Protein AF-A0A3B8WGL7-F1 (afdb_monomer)

Solvent-accessible surface area (backbone atoms only — not comparable to full-atom values): 8942 Å² total; per-residue (Å²): 129,50,65,69,38,50,51,24,51,49,53,31,47,56,59,38,55,78,70,70,59,88,83,83,91,80,88,78,87,63,62,80,29,62,32,82,58,91,48,74,75,48,43,75,64,31,65,52,70,70,59,44,41,73,77,59,37,78,91,63,62,65,45,71,44,68,43,70,50,42,35,69,61,52,39,66,52,30,34,87,80,51,72,46,68,84,29,30,46,60,32,20,50,71,90,46,80,72,104,56,56,71,50,51,37,30,48,61,25,52,43,22,23,51,36,50,46,42,47,46,19,58,39,66,77,43,69,44,68,81,83,29,54,75,61,42,45,29,22,66,72,72,77,41,61,54,57,75,49,45,60,72,83,131

Secondary structure (DSSP, 8-state):
--HHHHHHHHHHHHHHHTTT--------S-GGGSSPPSSHHHHTTSPPHHHHHHHS-TT---EEEE-SS-HHHHHHHTTTTS--GGGEEEE---S--SS--HHHHHHHTT-SHHHHHHHHHHHHT--GGGTS-HHHHHHHTTSS-GGGGTSPP-

pLDDT: mean 94.09, std 7.49, range [41.12, 98.62]

Sequence (154 aa):
NGAYQLSEAIRACERLRETGTPFRLVYLQEPGRFRQPRDPMEAASCLTEFERERLFPHRMHRRVALTHMRPEVFRGHLHTLFPQPGQSRVLGYINRGGTLNEAGMLFANRCSWGHALAACAEVMDKPPGEWLSSAELAAVEGRGDPGVITRGLP

Structure (mmCIF, N/CA/C/O backbone):
data_AF-A0A3B8WGL7-F1
#
_entry.id   AF-A0A3B8WGL7-F1
#
loop_
_atom_site.group_PDB
_atom_site.id
_atom_site.type_symbol
_atom_site.label_atom_id
_atom_site.label_alt_id
_atom_site.label_comp_id
_atom_site.label_asym_id
_atom_site.label_entity_id
_atom_site.label_seq_id
_atom_site.pdbx_PDB_ins_code
_atom_site.Cartn_x
_atom_site.Cartn_y
_atom_site.Cartn_z
_atom_site.occupancy
_atom_site.B_iso_or_equiv
_atom_site.auth_seq_id
_atom_site.auth_comp_id
_atom_site.auth_asym_id
_atom_site.auth_atom_id
_atom_site.pdbx_PDB_model_num
ATOM 1 N N . ASN A 1 1 ? 8.434 10.907 -6.455 1.00 66.94 1 ASN A N 1
ATOM 2 C CA . ASN A 1 1 ? 7.885 11.356 -5.157 1.00 66.94 1 ASN A CA 1
ATOM 3 C C . ASN A 1 1 ? 6.996 10.241 -4.605 1.00 66.94 1 ASN A C 1
ATOM 5 O O . ASN A 1 1 ? 6.366 9.564 -5.408 1.00 66.94 1 ASN A O 1
ATOM 9 N N . GLY A 1 2 ? 7.008 9.997 -3.294 1.00 85.94 2 GLY A N 1
ATOM 10 C CA . GLY A 1 2 ? 6.291 8.894 -2.628 1.00 85.94 2 GLY A CA 1
ATOM 11 C C . GLY A 1 2 ? 6.335 8.971 -1.096 1.00 85.94 2 GLY A C 1
ATOM 12 O O . GLY A 1 2 ? 6.137 7.964 -0.421 1.00 85.94 2 GLY A O 1
ATOM 13 N N . ALA A 1 3 ? 6.644 10.152 -0.547 1.00 91.44 3 ALA A N 1
ATOM 14 C CA . ALA A 1 3 ? 6.876 10.341 0.885 1.00 91.44 3 ALA A CA 1
ATOM 15 C C . ALA A 1 3 ? 5.614 10.078 1.722 1.00 91.44 3 ALA A C 1
ATOM 17 O O . ALA A 1 3 ? 5.690 9.420 2.754 1.00 91.44 3 ALA A O 1
ATOM 18 N N . TYR A 1 4 ? 4.450 10.511 1.234 1.00 94.50 4 TYR A N 1
ATOM 19 C CA . TYR A 1 4 ? 3.161 10.289 1.893 1.00 94.50 4 TYR A CA 1
ATOM 20 C C . TYR A 1 4 ? 2.813 8.800 1.986 1.00 94.50 4 TYR A C 1
ATOM 22 O O . TYR A 1 4 ? 2.453 8.299 3.045 1.00 94.50 4 TYR A O 1
ATOM 30 N N . GLN A 1 5 ? 3.023 8.055 0.896 1.00 96.69 5 GLN A N 1
ATOM 31 C CA . GLN A 1 5 ? 2.851 6.602 0.882 1.00 96.69 5 GLN A CA 1
ATOM 32 C C . GLN A 1 5 ? 3.825 5.902 1.832 1.00 96.69 5 GLN A C 1
ATOM 34 O O . GLN A 1 5 ? 3.441 4.955 2.511 1.00 96.69 5 GLN A O 1
ATOM 39 N N . LEU A 1 6 ? 5.075 6.367 1.905 1.00 96.62 6 LEU A N 1
ATOM 40 C CA . LEU A 1 6 ? 6.038 5.832 2.861 1.00 96.62 6 LEU A CA 1
ATOM 41 C C . LEU A 1 6 ? 5.601 6.102 4.309 1.00 96.62 6 LEU A C 1
ATOM 43 O O . LEU A 1 6 ? 5.697 5.196 5.130 1.00 96.62 6 LEU A O 1
ATOM 47 N N . SER A 1 7 ? 5.089 7.298 4.613 1.00 96.00 7 SER A N 1
ATOM 48 C CA . SER A 1 7 ? 4.586 7.637 5.951 1.00 96.00 7 SER A CA 1
ATOM 49 C C . SER A 1 7 ? 3.453 6.699 6.382 1.00 96.00 7 SER A C 1
ATOM 51 O O . SER A 1 7 ? 3.528 6.089 7.449 1.00 96.00 7 SER A O 1
ATOM 53 N N . GLU A 1 8 ? 2.463 6.477 5.514 1.00 97.50 8 GLU A N 1
ATOM 54 C CA . GLU A 1 8 ? 1.359 5.554 5.802 1.00 97.50 8 GLU A CA 1
ATOM 55 C C . GLU A 1 8 ? 1.825 4.091 5.904 1.00 97.50 8 GLU A C 1
ATOM 57 O O . GLU A 1 8 ? 1.342 3.345 6.757 1.00 97.50 8 GLU A O 1
ATOM 62 N N . ALA A 1 9 ? 2.807 3.672 5.097 1.00 97.62 9 ALA A N 1
ATOM 63 C CA . ALA A 1 9 ? 3.399 2.339 5.205 1.00 97.62 9 ALA A CA 1
ATOM 64 C C . ALA A 1 9 ? 4.164 2.146 6.525 1.00 97.62 9 ALA A C 1
ATOM 66 O O . ALA A 1 9 ? 4.086 1.071 7.121 1.00 97.62 9 ALA A O 1
ATOM 67 N N . ILE A 1 10 ? 4.885 3.170 6.999 1.00 97.25 10 ILE A N 1
ATOM 68 C CA . ILE A 1 10 ? 5.590 3.142 8.288 1.00 97.25 10 ILE A CA 1
ATOM 69 C C . ILE A 1 10 ? 4.585 2.999 9.434 1.00 97.25 10 ILE A C 1
ATOM 71 O O . ILE A 1 10 ? 4.755 2.102 10.256 1.00 97.25 10 ILE A O 1
ATOM 75 N N . ARG A 1 11 ? 3.501 3.784 9.435 1.00 95.62 11 ARG A N 1
ATOM 76 C CA . ARG A 1 11 ? 2.424 3.681 10.438 1.00 95.62 11 ARG A CA 1
ATOM 77 C C . ARG A 1 11 ? 1.780 2.294 10.451 1.00 95.62 11 ARG A C 1
ATOM 79 O O . ARG A 1 11 ? 1.601 1.698 11.509 1.00 95.62 11 ARG A O 1
ATOM 86 N N . ALA A 1 12 ? 1.494 1.727 9.278 1.00 96.94 12 ALA A N 1
ATOM 87 C CA . ALA A 1 12 ? 0.983 0.359 9.178 1.00 96.94 12 ALA A CA 1
ATOM 88 C C . ALA A 1 12 ? 1.981 -0.663 9.759 1.00 96.94 12 ALA A C 1
ATOM 90 O O . ALA A 1 12 ? 1.596 -1.582 10.480 1.00 96.94 12 ALA A O 1
ATOM 91 N N . CYS A 1 13 ? 3.279 -0.486 9.496 1.00 96.44 13 CYS A N 1
ATOM 92 C CA . CYS A 1 13 ? 4.328 -1.336 10.056 1.00 96.44 13 CYS A CA 1
ATOM 93 C C . CYS A 1 13 ? 4.429 -1.218 11.582 1.00 96.44 13 CYS A C 1
ATOM 95 O O . CYS A 1 13 ? 4.638 -2.229 12.245 1.00 96.44 13 CYS A O 1
ATOM 97 N N . GLU A 1 14 ? 4.283 -0.020 12.149 1.00 94.69 14 GLU A N 1
ATOM 98 C CA . GLU A 1 14 ? 4.262 0.193 13.603 1.00 94.69 14 GLU A CA 1
ATOM 99 C C . GLU A 1 14 ? 3.125 -0.591 14.259 1.00 94.69 14 GLU A C 1
ATOM 101 O O . GLU A 1 14 ? 3.384 -1.371 15.172 1.00 94.69 14 GLU A O 1
ATOM 106 N N . ARG A 1 15 ? 1.910 -0.504 13.707 1.00 93.62 15 ARG A N 1
ATOM 107 C CA . ARG A 1 15 ? 0.758 -1.290 14.174 1.00 93.62 15 ARG A CA 1
ATOM 108 C C . ARG A 1 15 ? 0.984 -2.798 14.027 1.00 93.62 15 ARG A C 1
ATOM 110 O O . ARG A 1 15 ? 0.700 -3.551 14.950 1.00 93.62 15 ARG A O 1
ATOM 117 N N . LEU A 1 16 ? 1.560 -3.263 12.914 1.00 93.62 16 LEU A N 1
ATOM 118 C CA . LEU A 1 16 ? 1.875 -4.690 12.737 1.00 93.62 16 LEU A CA 1
ATOM 119 C C . LEU A 1 16 ? 2.914 -5.205 13.737 1.00 93.62 16 LEU A C 1
ATOM 121 O O . LEU A 1 16 ? 2.809 -6.362 14.149 1.00 93.62 16 LEU A O 1
ATOM 125 N N . ARG A 1 17 ? 3.897 -4.390 14.149 1.00 94.38 17 ARG A N 1
ATOM 126 C CA . ARG A 1 17 ? 4.898 -4.803 15.154 1.00 94.38 17 ARG A CA 1
ATOM 127 C C . ARG A 1 17 ? 4.247 -5.204 16.474 1.00 94.38 17 ARG A C 1
ATOM 129 O O . ARG A 1 17 ? 4.703 -6.167 17.081 1.00 94.38 17 ARG A O 1
ATOM 136 N N . GLU A 1 18 ? 3.171 -4.529 16.874 1.00 90.88 18 GLU A N 1
ATOM 137 C CA . GLU A 1 18 ? 2.420 -4.845 18.098 1.00 90.88 18 GLU A CA 1
ATOM 138 C C . GLU A 1 18 ? 1.777 -6.245 18.057 1.00 90.88 18 GLU A C 1
ATOM 140 O O . GLU A 1 18 ? 1.486 -6.827 19.097 1.00 90.88 18 GLU A O 1
ATOM 145 N N . THR A 1 19 ? 1.599 -6.821 16.863 1.00 89.19 19 THR A N 1
ATOM 146 C CA . THR A 1 19 ? 0.939 -8.124 16.654 1.00 89.19 19 THR A CA 1
ATOM 147 C C . THR A 1 19 ? 1.912 -9.306 16.594 1.00 89.19 19 THR A C 1
ATOM 149 O O . THR A 1 19 ? 1.485 -10.454 16.500 1.00 89.19 19 THR A O 1
ATOM 152 N N . GLY A 1 20 ? 3.226 -9.049 16.560 1.00 88.81 20 GLY A N 1
ATOM 153 C CA . GLY A 1 20 ? 4.244 -10.081 16.320 1.00 88.81 20 GLY A CA 1
ATOM 154 C C . GLY A 1 20 ? 4.270 -10.644 14.889 1.00 88.81 20 GLY A C 1
ATOM 155 O O . GLY A 1 20 ? 5.046 -11.558 14.606 1.00 88.81 20 GLY A O 1
ATOM 156 N N . THR A 1 21 ? 3.461 -10.109 13.966 1.00 90.75 21 THR A N 1
ATOM 157 C CA . THR A 1 21 ? 3.439 -10.544 12.561 1.00 90.75 21 THR A CA 1
ATOM 158 C C . THR A 1 21 ? 4.754 -10.164 11.866 1.00 90.75 21 THR A C 1
ATOM 160 O O . THR A 1 21 ? 5.097 -8.981 11.823 1.00 90.75 21 THR A O 1
ATOM 163 N N . PRO A 1 22 ? 5.503 -11.115 11.275 1.00 93.19 22 PRO A N 1
ATOM 164 C CA . PRO A 1 22 ? 6.731 -10.795 10.559 1.00 93.19 22 PRO A CA 1
ATOM 165 C C . PRO A 1 22 ? 6.420 -10.097 9.230 1.00 93.19 22 PRO A C 1
ATOM 167 O O . PRO A 1 22 ? 5.622 -10.580 8.427 1.00 93.19 22 PRO A O 1
ATOM 170 N N . PHE A 1 23 ? 7.103 -8.987 8.958 1.00 95.50 23 PHE A N 1
ATOM 171 C CA . PHE A 1 23 ? 6.956 -8.236 7.712 1.00 95.50 23 PHE A CA 1
ATOM 172 C C . PHE A 1 23 ? 8.299 -7.691 7.216 1.00 95.50 23 PHE A C 1
ATOM 174 O O . PHE A 1 23 ? 9.311 -7.702 7.918 1.00 95.50 23 PHE A O 1
ATOM 181 N N . ARG A 1 24 ? 8.300 -7.184 5.979 1.00 96.19 24 ARG A N 1
ATOM 182 C CA . ARG A 1 24 ? 9.404 -6.405 5.412 1.00 96.19 24 ARG A CA 1
ATOM 183 C C . ARG A 1 24 ? 8.848 -5.146 4.763 1.00 96.19 24 ARG A C 1
ATOM 185 O O . ARG A 1 24 ? 8.041 -5.240 3.844 1.00 96.19 24 ARG A O 1
ATOM 192 N N . LEU A 1 25 ? 9.331 -3.991 5.208 1.00 96.69 25 LEU A N 1
ATOM 193 C CA . LEU A 1 25 ? 9.094 -2.715 4.542 1.00 96.69 25 LEU A CA 1
ATOM 194 C C . LEU A 1 25 ? 10.200 -2.477 3.509 1.00 96.69 25 LEU A C 1
ATOM 196 O O . LEU A 1 25 ? 11.382 -2.565 3.838 1.00 96.69 25 LEU A O 1
ATOM 200 N N . VAL A 1 26 ? 9.818 -2.177 2.268 1.00 95.75 26 VAL A N 1
ATOM 201 C CA . VAL A 1 26 ? 10.749 -1.812 1.193 1.00 95.75 26 VAL A CA 1
ATOM 202 C C . VAL A 1 26 ? 10.300 -0.488 0.593 1.00 95.75 26 VAL A C 1
ATOM 204 O O . VAL A 1 26 ? 9.172 -0.378 0.117 1.00 95.75 26 VAL A O 1
ATOM 207 N N . TYR A 1 27 ? 11.184 0.509 0.591 1.00 95.69 27 TYR A N 1
ATOM 208 C CA . TYR A 1 27 ? 10.958 1.761 -0.124 1.00 95.69 27 TYR A CA 1
ATOM 209 C C . TYR A 1 27 ? 11.554 1.670 -1.529 1.00 95.69 27 TYR A C 1
ATOM 211 O O . TYR A 1 27 ? 12.756 1.460 -1.693 1.00 95.69 27 TYR A O 1
ATOM 219 N N . LEU A 1 28 ? 10.705 1.815 -2.547 1.00 94.12 28 LEU A N 1
ATOM 220 C CA . LEU A 1 28 ? 11.090 1.689 -3.948 1.00 94.12 28 LEU A CA 1
ATOM 221 C C . LEU A 1 28 ? 11.174 3.067 -4.613 1.00 94.12 28 LEU A C 1
ATOM 223 O O . LEU A 1 28 ? 10.176 3.590 -5.104 1.00 94.12 28 LEU A O 1
ATOM 227 N N . GLN A 1 29 ? 12.374 3.647 -4.639 1.00 92.94 29 GLN A N 1
ATOM 228 C CA . GLN A 1 29 ? 12.598 4.973 -5.224 1.00 92.94 29 GLN A CA 1
ATOM 229 C C . GLN A 1 29 ? 12.673 4.945 -6.758 1.00 92.94 29 GLN A C 1
ATOM 231 O O . GLN A 1 29 ? 12.152 5.845 -7.413 1.00 92.94 29 GLN A O 1
ATOM 236 N N . GLU A 1 30 ? 13.277 3.897 -7.325 1.00 93.44 30 GLU A N 1
ATOM 237 C CA . GLU A 1 30 ? 13.502 3.740 -8.767 1.00 93.44 30 GLU A CA 1
ATOM 238 C C . GLU A 1 30 ? 12.738 2.521 -9.326 1.00 93.44 30 GLU A C 1
ATOM 240 O O . GLU A 1 30 ? 13.350 1.512 -9.692 1.00 93.44 30 GLU A O 1
ATOM 245 N N . PRO A 1 31 ? 11.393 2.562 -9.421 1.00 92.56 31 PRO A N 1
ATOM 246 C CA . PRO A 1 31 ? 10.612 1.425 -9.921 1.00 92.56 31 PRO A CA 1
ATOM 247 C C . PRO A 1 31 ? 11.009 1.010 -11.347 1.00 92.56 31 PRO A C 1
ATOM 249 O O . PRO A 1 31 ? 10.945 -0.167 -11.691 1.00 92.56 31 PRO A O 1
ATOM 252 N N . GLY A 1 32 ? 11.512 1.946 -12.159 1.00 93.12 32 GLY A N 1
ATOM 253 C CA . GLY A 1 32 ? 12.008 1.669 -13.508 1.00 93.12 32 GLY A CA 1
ATOM 254 C C . GLY A 1 32 ? 13.166 0.667 -13.571 1.00 93.12 32 GLY A C 1
ATOM 255 O O . GLY A 1 32 ? 13.360 0.061 -14.619 1.00 93.12 32 GLY A O 1
ATOM 256 N N . ARG A 1 33 ? 13.898 0.427 -12.475 1.00 95.44 33 ARG A N 1
ATOM 257 C CA . ARG A 1 33 ? 14.967 -0.586 -12.440 1.00 95.44 33 ARG A CA 1
ATOM 258 C C . ARG A 1 33 ? 14.445 -2.011 -12.228 1.00 95.44 33 ARG A C 1
ATOM 260 O O . ARG A 1 33 ? 15.177 -2.967 -12.451 1.00 95.44 33 ARG A O 1
ATOM 267 N N . PHE A 1 34 ? 13.184 -2.171 -11.824 1.00 94.56 34 PHE A N 1
ATOM 268 C CA . PHE A 1 34 ? 12.562 -3.473 -11.546 1.00 94.56 34 PHE A CA 1
ATOM 269 C C . PHE A 1 34 ? 11.657 -3.978 -12.670 1.00 94.56 34 PHE A C 1
ATOM 271 O O . PHE A 1 34 ? 11.160 -5.107 -12.599 1.00 94.56 34 PHE A O 1
ATOM 278 N N . ARG A 1 35 ? 11.436 -3.173 -13.707 1.00 93.19 35 ARG A N 1
ATOM 279 C CA . ARG A 1 35 ? 10.644 -3.573 -14.874 1.00 93.19 35 ARG A CA 1
ATOM 280 C C . ARG A 1 35 ? 11.278 -4.749 -15.618 1.00 93.19 35 ARG A C 1
ATOM 282 O O . ARG A 1 35 ? 12.450 -5.069 -15.425 1.00 93.19 35 ARG A O 1
ATOM 289 N N . GLN A 1 36 ? 10.496 -5.368 -16.493 1.00 93.69 36 GLN A N 1
ATOM 290 C CA . GLN A 1 36 ? 11.046 -6.207 -17.552 1.00 93.69 36 GLN A CA 1
ATOM 291 C C . GLN A 1 36 ? 11.623 -5.284 -18.643 1.00 93.69 36 GLN A C 1
ATOM 293 O O . GLN A 1 36 ? 10.889 -4.410 -19.118 1.00 93.69 36 GLN A O 1
ATOM 298 N N . PRO A 1 37 ? 12.911 -5.408 -19.007 1.00 94.81 37 PRO A N 1
ATOM 299 C CA . PRO A 1 37 ? 13.499 -4.587 -20.060 1.00 94.81 37 PRO A CA 1
ATOM 300 C C . PRO A 1 37 ? 12.908 -4.956 -21.424 1.00 94.81 37 PRO A C 1
ATOM 302 O O . PRO A 1 37 ? 12.583 -6.118 -21.670 1.00 94.81 37 PRO A O 1
ATOM 305 N N . ARG A 1 38 ? 12.779 -3.967 -22.312 1.00 94.81 38 ARG A N 1
ATOM 306 C CA . ARG A 1 38 ? 12.271 -4.157 -23.682 1.00 94.81 38 ARG A CA 1
ATOM 307 C C . ARG A 1 38 ? 13.384 -4.410 -24.695 1.00 94.81 38 ARG A C 1
ATOM 309 O O . ARG A 1 38 ? 13.140 -5.024 -25.727 1.00 94.81 38 ARG A O 1
ATOM 316 N N . ASP A 1 39 ? 14.590 -3.942 -24.390 1.00 97.31 39 ASP A N 1
ATOM 317 C CA . ASP A 1 39 ? 15.770 -4.033 -25.242 1.00 97.31 39 ASP A CA 1
ATOM 318 C C . ASP A 1 39 ? 17.064 -4.120 -24.392 1.00 97.31 39 ASP A C 1
ATOM 320 O O . ASP A 1 39 ? 17.015 -3.972 -23.161 1.00 97.31 39 ASP A O 1
ATOM 324 N N . PRO A 1 40 ? 18.235 -4.371 -25.012 1.00 97.50 40 PRO A N 1
ATOM 325 C CA . PRO A 1 40 ? 19.509 -4.459 -24.294 1.00 97.50 40 PRO A CA 1
ATOM 326 C C . PRO A 1 40 ? 19.952 -3.161 -23.602 1.00 97.50 40 PRO A C 1
ATOM 328 O O . PRO A 1 40 ? 20.624 -3.217 -22.572 1.00 97.50 40 PRO A O 1
ATOM 331 N N . MET A 1 41 ? 19.578 -1.995 -24.134 1.00 96.88 41 MET A N 1
ATOM 332 C CA . MET A 1 41 ? 19.922 -0.702 -23.537 1.00 96.88 41 MET A CA 1
ATOM 333 C C . MET A 1 41 ? 19.170 -0.512 -22.213 1.00 96.88 41 MET A C 1
ATOM 335 O O . MET A 1 41 ? 19.747 -0.082 -21.215 1.00 96.88 41 MET A O 1
ATOM 339 N N . GLU A 1 42 ? 17.895 -0.892 -22.165 1.00 95.81 42 GLU A N 1
ATOM 340 C CA . GLU A 1 42 ? 17.113 -0.889 -20.933 1.00 95.81 42 GLU A CA 1
ATOM 341 C C . GLU A 1 42 ? 17.595 -1.926 -19.931 1.00 95.81 42 GLU A C 1
ATOM 343 O O . GLU A 1 42 ? 17.606 -1.645 -18.729 1.00 95.81 42 GLU A O 1
ATOM 348 N N . ALA A 1 43 ? 17.997 -3.105 -20.413 1.00 96.00 43 ALA A N 1
ATOM 349 C CA . ALA A 1 43 ? 18.536 -4.162 -19.568 1.00 96.00 43 ALA A CA 1
ATOM 350 C C . ALA A 1 43 ? 19.762 -3.674 -18.781 1.00 96.00 43 ALA A C 1
ATOM 352 O O . ALA A 1 43 ? 19.852 -3.955 -17.590 1.00 96.00 43 ALA A O 1
ATOM 353 N N . ALA A 1 44 ? 20.625 -2.854 -19.393 1.00 96.88 44 ALA A N 1
ATOM 354 C CA . ALA A 1 44 ? 21.785 -2.253 -18.729 1.00 96.88 44 ALA A CA 1
ATOM 355 C C . ALA A 1 44 ? 21.430 -1.308 -17.560 1.00 96.88 44 ALA A C 1
ATOM 357 O O . ALA A 1 44 ? 22.272 -1.050 -16.705 1.00 96.88 44 ALA A O 1
ATOM 358 N N . SER A 1 45 ? 20.196 -0.793 -17.505 1.00 95.81 45 SER A N 1
ATOM 359 C CA . SER A 1 45 ? 19.704 0.056 -16.405 1.00 95.81 45 SER A CA 1
ATOM 360 C C . SER A 1 45 ? 18.833 -0.698 -15.389 1.00 95.81 45 SER A C 1
ATOM 362 O O . SER A 1 45 ? 18.488 -0.149 -14.339 1.00 95.81 45 SER A O 1
ATOM 364 N N . CYS A 1 46 ? 18.427 -1.933 -15.694 1.00 96.81 46 CYS A N 1
ATOM 365 C CA . CYS A 1 46 ? 17.606 -2.751 -14.804 1.00 96.81 46 CYS A CA 1
ATOM 366 C C . CYS A 1 46 ? 18.469 -3.488 -13.774 1.00 96.81 46 CYS A C 1
ATOM 368 O O . CYS A 1 46 ? 19.658 -3.715 -13.977 1.00 96.81 46 CYS A O 1
ATOM 370 N N . LEU A 1 47 ? 17.859 -3.865 -12.651 1.00 95.88 47 LEU A N 1
ATOM 371 C CA . LEU A 1 47 ? 18.517 -4.706 -11.659 1.00 95.88 47 LEU A CA 1
ATOM 372 C C . LEU A 1 47 ? 18.750 -6.115 -12.192 1.00 95.88 47 LEU A C 1
ATOM 374 O O . LEU A 1 47 ? 17.918 -6.677 -12.912 1.00 95.88 47 LEU A O 1
ATOM 378 N N . THR A 1 48 ? 19.850 -6.702 -11.740 1.00 94.56 48 THR A N 1
ATOM 379 C CA . THR A 1 48 ? 20.123 -8.129 -11.898 1.00 94.56 48 THR A CA 1
ATOM 380 C C . THR A 1 48 ? 19.130 -8.967 -11.089 1.00 94.56 48 THR A C 1
ATOM 382 O O . THR A 1 48 ? 18.524 -8.499 -10.120 1.00 94.56 48 THR A O 1
ATOM 385 N N . GLU A 1 49 ? 18.989 -10.246 -11.445 1.00 92.50 49 GLU A N 1
ATOM 386 C CA . GLU A 1 49 ? 18.139 -11.174 -10.687 1.00 92.50 49 GLU A CA 1
ATOM 387 C C . GLU A 1 49 ? 18.615 -11.339 -9.237 1.00 92.50 49 GLU A C 1
ATOM 389 O O . GLU A 1 49 ? 17.806 -11.393 -8.315 1.00 92.50 49 GLU A O 1
ATOM 394 N N . PHE A 1 50 ? 19.930 -11.322 -9.010 1.00 95.19 50 PHE A N 1
ATOM 395 C CA . PHE A 1 50 ? 20.502 -11.390 -7.667 1.00 95.19 50 PHE A CA 1
ATOM 396 C C . PHE A 1 50 ? 20.098 -10.188 -6.793 1.00 95.19 50 PHE A C 1
ATOM 398 O O . PHE A 1 50 ? 19.692 -10.355 -5.641 1.00 95.19 50 PHE A O 1
ATOM 405 N N . GLU A 1 51 ? 20.167 -8.967 -7.332 1.00 94.88 51 GLU A N 1
ATOM 406 C CA . GLU A 1 51 ? 19.730 -7.760 -6.617 1.00 94.88 51 GLU A CA 1
ATOM 407 C C . GLU A 1 51 ? 18.218 -7.769 -6.364 1.00 94.88 51 GLU A C 1
ATOM 409 O O . GLU A 1 51 ? 17.766 -7.392 -5.276 1.00 94.88 51 GLU A O 1
ATOM 414 N N . ARG A 1 52 ? 17.439 -8.238 -7.347 1.00 94.12 52 ARG A N 1
ATOM 415 C CA . ARG A 1 52 ? 15.989 -8.398 -7.223 1.00 94.12 52 ARG A CA 1
ATOM 416 C C . ARG A 1 52 ? 15.638 -9.368 -6.098 1.00 94.12 52 ARG A C 1
ATOM 418 O O . ARG A 1 52 ? 14.842 -8.993 -5.242 1.00 94.12 52 ARG A O 1
ATOM 425 N N . GLU A 1 53 ? 16.258 -10.545 -6.045 1.00 93.81 53 GLU A N 1
ATOM 426 C CA . GLU A 1 53 ? 16.013 -11.551 -5.002 1.00 93.81 53 GLU A CA 1
ATOM 427 C C . GLU A 1 53 ? 16.420 -11.046 -3.610 1.00 93.81 53 GLU A C 1
ATOM 429 O O . GLU A 1 53 ? 15.713 -11.264 -2.625 1.00 93.81 53 GLU A O 1
ATOM 434 N N . ARG A 1 54 ? 17.519 -10.288 -3.503 1.00 94.19 54 ARG A N 1
ATOM 435 C CA . ARG A 1 54 ? 17.948 -9.692 -2.228 1.00 94.19 54 ARG A CA 1
ATOM 436 C C . ARG A 1 54 ? 16.901 -8.724 -1.659 1.00 94.19 54 ARG A C 1
ATOM 438 O O . ARG A 1 54 ? 16.638 -8.737 -0.451 1.00 94.19 54 ARG A O 1
ATOM 445 N N . LEU A 1 55 ? 16.315 -7.880 -2.511 1.00 93.38 55 LEU A N 1
ATOM 446 C CA . LEU A 1 55 ? 15.352 -6.848 -2.111 1.00 93.38 55 LEU A CA 1
ATOM 447 C C . LEU A 1 55 ? 13.923 -7.401 -1.986 1.00 93.38 55 LEU A C 1
ATOM 449 O O . LEU A 1 55 ? 13.238 -7.141 -0.991 1.00 93.38 55 LEU A O 1
ATOM 453 N N . PHE A 1 56 ? 13.501 -8.225 -2.945 1.00 94.50 56 PHE A N 1
ATOM 454 C CA . PHE A 1 56 ? 12.159 -8.792 -3.072 1.00 94.50 56 PHE A CA 1
ATOM 455 C C . PHE A 1 56 ? 12.202 -10.325 -3.209 1.00 94.50 56 PHE A C 1
ATOM 457 O O . PHE A 1 56 ? 11.799 -10.835 -4.251 1.00 94.50 56 PHE A O 1
ATOM 464 N N . PRO A 1 57 ? 12.577 -11.074 -2.154 1.00 93.44 57 PRO A N 1
ATOM 465 C CA . PRO A 1 57 ? 12.744 -12.522 -2.245 1.00 93.44 57 PRO A CA 1
ATOM 466 C C . PRO A 1 57 ? 11.511 -13.235 -2.800 1.00 93.44 57 PRO A C 1
ATOM 468 O O . PRO A 1 57 ? 10.393 -12.919 -2.372 1.00 93.44 57 PRO A O 1
ATOM 471 N N . HIS A 1 58 ? 11.694 -14.230 -3.668 1.00 90.75 58 HIS A N 1
ATOM 472 C CA . HIS A 1 58 ? 10.605 -15.028 -4.256 1.00 90.75 58 HIS A CA 1
ATOM 473 C C . HIS A 1 58 ? 9.758 -15.737 -3.194 1.00 90.75 58 HIS A C 1
ATOM 475 O O . HIS A 1 58 ? 8.541 -15.865 -3.329 1.00 90.75 58 HIS A O 1
ATOM 481 N N . ARG A 1 59 ? 10.372 -16.110 -2.061 1.00 92.69 59 ARG A N 1
ATOM 482 C CA . ARG A 1 59 ? 9.653 -16.674 -0.903 1.00 92.69 59 ARG A CA 1
ATOM 483 C C . ARG A 1 59 ? 8.629 -15.711 -0.282 1.00 92.69 59 ARG A C 1
ATOM 485 O O . ARG A 1 59 ? 7.726 -16.159 0.416 1.00 92.69 59 ARG A O 1
ATOM 492 N N . MET A 1 60 ? 8.756 -14.400 -0.511 1.00 93.69 60 MET A N 1
ATOM 493 C CA . MET A 1 60 ? 7.846 -13.360 -0.014 1.00 93.69 60 MET A CA 1
ATOM 494 C C . MET A 1 60 ? 6.868 -12.920 -1.115 1.00 93.69 60 MET A C 1
ATOM 496 O O . MET A 1 60 ? 6.924 -11.793 -1.597 1.00 93.69 60 MET A O 1
ATOM 500 N N . HIS A 1 61 ? 5.972 -13.817 -1.523 1.00 92.25 61 HIS A N 1
ATOM 501 C CA . HIS A 1 61 ? 5.036 -13.594 -2.636 1.00 92.25 61 HIS A CA 1
ATOM 502 C C . HIS A 1 61 ? 3.787 -12.776 -2.260 1.00 92.25 61 HIS A C 1
ATOM 504 O O . HIS A 1 61 ? 3.149 -12.195 -3.134 1.00 92.25 61 HIS A O 1
ATOM 510 N N . ARG A 1 62 ? 3.467 -12.675 -0.963 1.00 95.94 62 ARG A N 1
ATOM 511 C CA . ARG A 1 62 ? 2.384 -11.831 -0.442 1.00 95.94 62 ARG A CA 1
ATOM 512 C C . ARG A 1 62 ? 2.846 -10.384 -0.313 1.00 95.94 62 ARG A C 1
ATOM 514 O O . ARG A 1 62 ? 3.723 -10.092 0.500 1.00 95.94 62 ARG A O 1
ATOM 521 N N . ARG A 1 63 ? 2.302 -9.486 -1.139 1.00 96.69 63 ARG A N 1
ATOM 522 C CA . ARG A 1 63 ? 2.793 -8.099 -1.241 1.00 96.69 63 ARG A CA 1
ATOM 523 C C . ARG A 1 63 ? 1.667 -7.072 -1.271 1.00 96.69 63 ARG A C 1
ATOM 525 O O . ARG A 1 63 ? 0.723 -7.197 -2.045 1.00 96.69 63 ARG A O 1
ATOM 532 N N . VAL A 1 64 ? 1.832 -5.997 -0.510 1.00 97.81 64 VAL A N 1
ATOM 533 C CA . VAL A 1 64 ? 1.013 -4.786 -0.621 1.00 97.81 64 VAL A CA 1
ATOM 534 C C . VAL A 1 64 ? 1.925 -3.623 -0.982 1.00 97.81 64 VAL A C 1
ATOM 536 O O . VAL A 1 64 ? 2.970 -3.442 -0.361 1.00 97.81 64 VAL A O 1
ATOM 539 N N . ALA A 1 65 ? 1.554 -2.852 -2.001 1.00 97.56 65 ALA A N 1
ATOM 540 C CA . ALA A 1 65 ? 2.245 -1.623 -2.374 1.00 97.56 65 ALA A CA 1
ATOM 541 C C . ALA A 1 65 ? 1.354 -0.407 -2.136 1.00 97.56 65 ALA A C 1
ATOM 543 O O . ALA A 1 65 ? 0.187 -0.413 -2.519 1.00 97.56 65 ALA A O 1
ATOM 544 N N . LEU A 1 66 ? 1.941 0.653 -1.583 1.00 98.06 66 LEU A N 1
ATOM 545 C CA . LEU A 1 66 ? 1.404 2.007 -1.651 1.00 98.06 66 LEU A CA 1
ATOM 546 C C . LEU A 1 66 ? 2.188 2.767 -2.718 1.00 98.06 66 LEU A C 1
ATOM 548 O O . LEU A 1 66 ? 3.419 2.810 -2.676 1.00 98.06 66 LEU A O 1
ATOM 552 N N . THR A 1 67 ? 1.495 3.363 -3.681 1.00 97.00 67 THR A N 1
ATOM 553 C CA . THR A 1 67 ? 2.130 4.114 -4.763 1.00 97.00 67 THR A CA 1
ATOM 554 C C . THR A 1 67 ? 1.533 5.504 -4.928 1.00 97.00 67 THR A C 1
ATOM 556 O O . THR A 1 67 ? 0.351 5.732 -4.690 1.00 97.00 67 THR A O 1
ATOM 559 N N . HIS A 1 68 ? 2.378 6.453 -5.330 1.00 95.25 68 HIS A N 1
ATOM 560 C CA . HIS A 1 68 ? 1.945 7.803 -5.682 1.00 95.25 68 HIS A CA 1
ATOM 561 C C . HIS A 1 68 ? 1.130 7.827 -6.986 1.00 95.25 68 HIS A C 1
ATOM 563 O O . HIS A 1 68 ? 0.342 8.741 -7.208 1.00 95.25 68 HIS A O 1
ATOM 569 N N . MET A 1 69 ? 1.326 6.835 -7.859 1.00 94.38 69 MET A N 1
ATOM 570 C CA . MET A 1 69 ? 0.638 6.763 -9.145 1.00 94.38 69 MET A CA 1
ATOM 571 C C . MET A 1 69 ? -0.684 5.991 -9.064 1.00 94.38 69 MET A C 1
ATOM 573 O O . MET A 1 69 ? -1.147 5.586 -7.997 1.00 94.38 69 MET A O 1
ATOM 577 N N . ARG A 1 70 ? -1.295 5.775 -10.227 1.00 97.06 70 ARG A N 1
ATOM 578 C CA . ARG A 1 70 ? -2.424 4.864 -10.388 1.00 97.06 70 ARG A CA 1
ATOM 579 C C . ARG A 1 70 ? -1.986 3.406 -10.162 1.00 97.06 70 ARG A C 1
ATOM 581 O O . ARG A 1 70 ? -0.961 3.006 -10.730 1.00 97.06 70 ARG A O 1
ATOM 588 N N . PRO A 1 71 ? -2.733 2.599 -9.387 1.00 96.81 71 PRO A N 1
ATOM 589 C CA . PRO A 1 71 ? -2.389 1.201 -9.122 1.00 96.81 71 PRO A CA 1
ATOM 590 C C . PRO A 1 71 ? -2.167 0.344 -10.372 1.00 96.81 71 PRO A C 1
ATOM 592 O O . PRO A 1 71 ? -1.248 -0.475 -10.407 1.00 96.81 71 PRO A O 1
ATOM 595 N N . GLU A 1 72 ? -2.986 0.538 -11.404 1.00 95.50 72 GLU A N 1
ATOM 596 C CA . GLU A 1 72 ? -2.938 -0.205 -12.662 1.00 95.50 72 GLU A CA 1
ATOM 597 C C . GLU A 1 72 ? -1.642 0.056 -13.439 1.00 95.50 72 GLU A C 1
ATOM 599 O O . GLU A 1 72 ? -1.026 -0.881 -13.951 1.00 95.50 72 GLU A O 1
ATOM 604 N N . VAL A 1 73 ? -1.165 1.304 -13.441 1.00 95.06 73 VAL A N 1
ATOM 605 C CA . VAL A 1 73 ? 0.095 1.695 -14.089 1.00 95.06 73 VAL A CA 1
ATOM 606 C C . VAL A 1 73 ? 1.281 1.104 -13.327 1.00 95.06 73 VAL A C 1
ATOM 608 O O . VAL A 1 73 ? 2.194 0.540 -13.931 1.00 95.06 73 VAL A O 1
ATOM 611 N N . PHE A 1 74 ? 1.239 1.146 -11.990 1.00 95.06 74 PHE A N 1
ATOM 612 C CA . PHE A 1 74 ? 2.276 0.545 -11.151 1.00 95.06 74 PHE A CA 1
ATOM 613 C C . PHE A 1 74 ? 2.375 -0.956 -11.370 1.00 95.06 74 PHE A C 1
ATOM 615 O O . PHE A 1 74 ? 3.471 -1.475 -11.587 1.00 95.06 74 PHE A O 1
ATOM 622 N N . ARG A 1 75 ? 1.234 -1.650 -11.375 1.00 94.31 75 ARG A N 1
ATOM 623 C CA . ARG A 1 75 ? 1.198 -3.090 -11.618 1.00 94.31 75 ARG A CA 1
ATOM 624 C C . ARG A 1 75 ? 1.684 -3.438 -13.024 1.00 94.31 75 ARG A C 1
ATOM 626 O O . ARG A 1 75 ? 2.412 -4.411 -13.153 1.00 94.31 75 ARG A O 1
ATOM 633 N N . GLY A 1 76 ? 1.351 -2.651 -14.048 1.00 93.88 76 GLY A N 1
ATOM 634 C CA . GLY A 1 76 ? 1.847 -2.875 -15.410 1.00 93.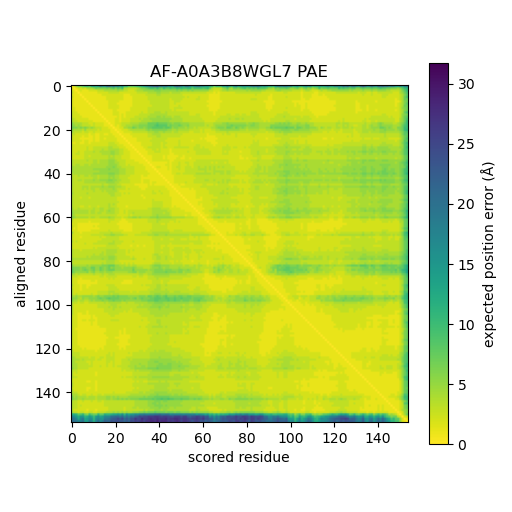88 76 GLY A CA 1
ATOM 635 C C . GLY A 1 76 ? 3.375 -2.805 -15.499 1.00 93.88 76 GLY A C 1
ATOM 636 O O . GLY A 1 76 ? 4.021 -3.726 -16.004 1.00 93.88 76 GLY A O 1
ATOM 637 N N . HIS A 1 77 ? 3.975 -1.753 -14.935 1.00 92.62 77 HIS A N 1
ATOM 638 C CA . HIS A 1 77 ? 5.434 -1.601 -14.926 1.00 92.62 77 HIS A CA 1
ATOM 639 C C . HIS A 1 77 ? 6.151 -2.644 -14.064 1.00 92.62 77 HIS A C 1
ATOM 641 O O . HIS A 1 77 ? 7.274 -3.032 -14.384 1.00 92.62 77 HIS A O 1
ATOM 647 N N . LEU A 1 78 ? 5.511 -3.101 -12.988 1.00 94.19 78 LEU A N 1
ATOM 648 C CA . LEU A 1 78 ? 6.094 -4.005 -11.995 1.00 94.19 78 LEU A CA 1
ATOM 649 C C . LEU A 1 78 ? 5.395 -5.365 -11.953 1.00 94.19 78 LEU A C 1
ATOM 651 O O . LEU A 1 78 ? 5.327 -5.996 -10.897 1.00 94.19 78 LEU A O 1
ATOM 655 N N . HIS A 1 79 ?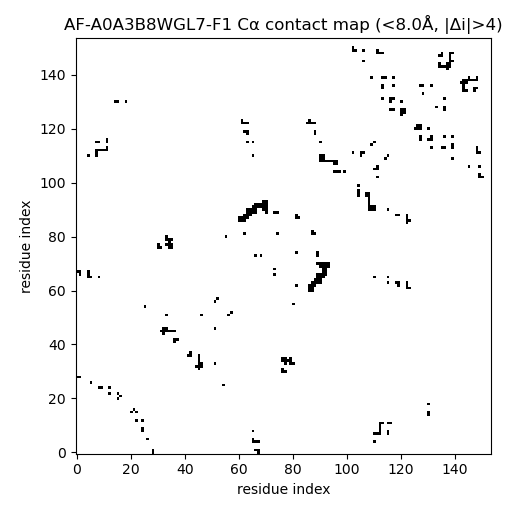 4.893 -5.842 -13.093 1.00 92.50 79 HIS A N 1
ATOM 656 C CA . HIS A 1 79 ? 4.136 -7.094 -13.160 1.00 92.50 79 HIS A CA 1
ATOM 657 C C . HIS A 1 79 ? 4.961 -8.299 -12.679 1.00 92.50 79 HIS A C 1
ATOM 659 O O . HIS A 1 79 ? 4.405 -9.233 -12.117 1.00 92.50 79 HIS A O 1
ATOM 665 N N . THR A 1 80 ? 6.289 -8.252 -12.818 1.00 90.31 80 THR A N 1
ATOM 666 C CA . THR A 1 80 ? 7.206 -9.284 -12.311 1.00 90.31 80 THR A CA 1
ATOM 667 C C . THR A 1 80 ? 7.292 -9.315 -10.783 1.00 90.31 80 THR A C 1
ATOM 669 O O . THR A 1 80 ? 7.554 -10.367 -10.210 1.00 90.31 80 THR A O 1
ATOM 672 N N . LEU A 1 81 ? 7.044 -8.191 -10.101 1.00 92.56 81 LEU A N 1
ATOM 673 C CA . LEU A 1 81 ? 6.980 -8.128 -8.635 1.00 92.56 81 LEU A CA 1
ATOM 674 C C . LEU A 1 81 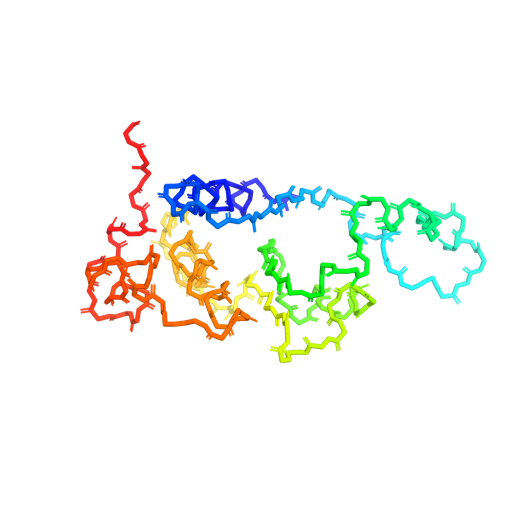? 5.566 -8.377 -8.095 1.00 92.56 81 LEU A C 1
ATOM 676 O O . LEU A 1 81 ? 5.421 -8.864 -6.975 1.00 92.56 81 LEU A O 1
ATOM 680 N N . PHE A 1 82 ? 4.533 -8.062 -8.885 1.00 93.69 82 PHE A N 1
ATOM 681 C CA . PHE A 1 82 ? 3.116 -8.196 -8.525 1.00 93.69 82 PHE A CA 1
ATOM 682 C C . PHE A 1 82 ? 2.343 -9.116 -9.495 1.00 93.69 82 PHE A C 1
ATOM 684 O O . PHE A 1 82 ? 1.284 -8.709 -9.996 1.00 93.69 82 PHE A O 1
ATOM 691 N N . PRO A 1 83 ? 2.828 -10.348 -9.767 1.00 88.12 83 PRO A N 1
ATOM 692 C CA . PRO A 1 83 ? 2.295 -11.186 -10.845 1.00 88.12 83 PRO A CA 1
ATOM 693 C C . PRO A 1 83 ? 0.916 -11.769 -10.532 1.00 88.12 83 PRO A C 1
ATOM 695 O O . PRO A 1 83 ? 0.148 -12.065 -11.441 1.00 88.12 83 PRO A O 1
ATOM 698 N N . GLN A 1 84 ? 0.589 -11.938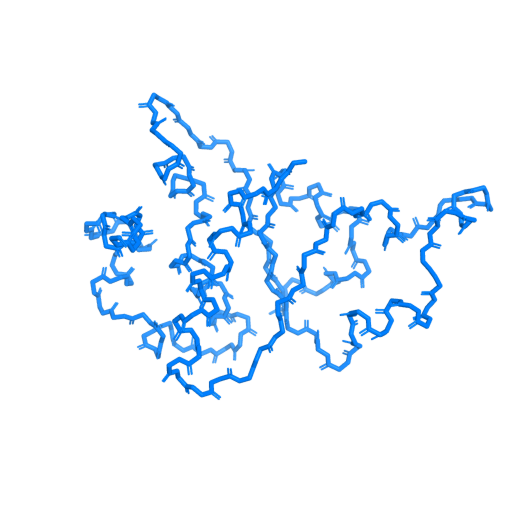 -9.249 1.00 90.62 84 GLN A N 1
ATOM 699 C CA . GLN A 1 84 ? -0.618 -12.633 -8.813 1.00 90.62 84 GLN A CA 1
ATOM 700 C C . GLN A 1 84 ? -1.556 -11.669 -8.085 1.00 90.62 84 GLN A C 1
ATOM 702 O O . GLN A 1 84 ? -1.273 -11.290 -6.943 1.00 90.62 84 GLN A O 1
ATOM 707 N N . PRO A 1 85 ? -2.691 -11.278 -8.692 1.00 87.00 85 PRO A N 1
ATOM 708 C CA . PRO A 1 85 ? -3.698 -10.476 -8.012 1.00 87.00 85 PRO A CA 1
ATOM 709 C C . PRO A 1 85 ? -4.202 -11.151 -6.736 1.00 87.00 85 PRO A C 1
ATOM 711 O O . PRO A 1 85 ? -4.350 -10.472 -5.739 1.00 87.00 85 PRO A O 1
ATOM 714 N N . GLY A 1 86 ? -4.366 -12.476 -6.689 1.00 90.56 86 GLY A N 1
ATOM 715 C CA . GLY A 1 86 ? -4.808 -13.172 -5.467 1.00 90.56 86 GLY A CA 1
ATOM 716 C C . GLY A 1 86 ? -3.865 -13.024 -4.263 1.00 90.56 86 GLY A C 1
ATOM 717 O O . GLY A 1 86 ? -4.314 -13.092 -3.129 1.00 90.56 86 GLY A O 1
ATOM 718 N N . GLN A 1 87 ? -2.576 -12.762 -4.495 1.00 93.75 87 GLN A N 1
ATOM 719 C CA . GLN A 1 87 ? -1.547 -12.666 -3.450 1.00 93.75 87 GLN A CA 1
ATOM 720 C C . GLN A 1 87 ? -0.947 -11.259 -3.347 1.00 93.75 87 GLN A C 1
ATOM 722 O O . GLN A 1 87 ? 0.079 -11.056 -2.699 1.00 93.75 87 GLN A O 1
ATOM 727 N N . SER A 1 88 ? -1.538 -10.265 -4.017 1.00 96.44 88 SER A N 1
ATOM 728 C CA . SER A 1 88 ? -0.989 -8.916 -3.972 1.00 96.44 88 SER A CA 1
ATOM 729 C C . SER A 1 88 ? -2.002 -7.800 -4.173 1.00 96.44 88 SER A C 1
ATOM 731 O O . SER A 1 88 ? -2.919 -7.881 -4.996 1.00 96.44 88 SER A O 1
ATOM 733 N N . ARG A 1 89 ? -1.791 -6.685 -3.477 1.00 97.44 89 ARG A N 1
ATOM 734 C CA . ARG A 1 89 ? -2.581 -5.456 -3.624 1.00 97.44 89 ARG A CA 1
ATOM 735 C C . ARG A 1 89 ? -1.667 -4.279 -3.938 1.00 97.44 89 ARG A C 1
ATOM 737 O O . ARG A 1 89 ? -0.523 -4.221 -3.499 1.00 97.44 89 ARG A O 1
ATOM 744 N N . VAL A 1 90 ? -2.182 -3.344 -4.725 1.00 97.81 90 VAL A N 1
ATOM 745 C CA . VAL A 1 90 ? 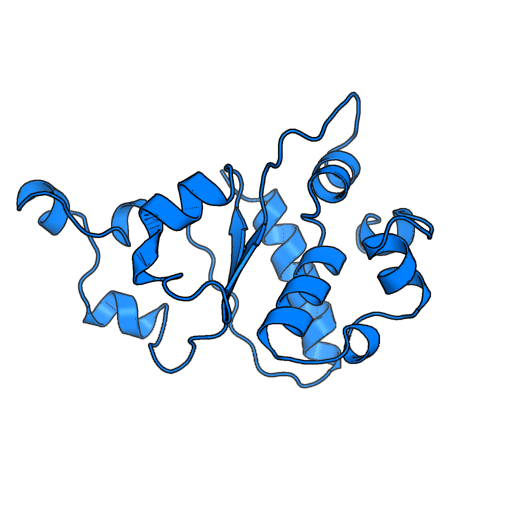-1.530 -2.064 -5.003 1.00 97.81 90 VAL A CA 1
ATOM 746 C C . VAL A 1 90 ? -2.575 -0.998 -4.725 1.00 97.81 90 VAL A C 1
ATOM 748 O O . VAL A 1 90 ? -3.649 -1.033 -5.321 1.00 97.81 90 VAL A O 1
ATOM 751 N N . LEU A 1 91 ? -2.277 -0.096 -3.801 1.00 98.44 91 LEU A N 1
ATOM 752 C CA . LEU A 1 91 ? -3.108 1.047 -3.452 1.00 98.44 91 LEU A CA 1
ATOM 753 C C . LEU A 1 91 ? -2.411 2.309 -3.957 1.00 98.44 91 LEU A C 1
ATOM 755 O O . LEU A 1 91 ? -1.184 2.416 -3.923 1.00 98.44 91 LEU A O 1
ATOM 759 N N . GLY A 1 92 ? -3.192 3.251 -4.457 1.00 97.75 92 GLY A N 1
ATOM 760 C CA . GLY A 1 92 ? -2.689 4.466 -5.077 1.00 97.75 92 GLY A CA 1
ATOM 761 C C . GLY A 1 92 ? -3.836 5.367 -5.495 1.00 97.75 92 GLY A C 1
ATOM 762 O O . GLY A 1 92 ? -4.961 5.229 -5.019 1.00 97.75 92 GLY A O 1
ATOM 763 N N . TYR A 1 93 ? -3.566 6.286 -6.411 1.00 97.81 93 TYR A N 1
ATOM 764 C CA . TYR A 1 93 ? -4.571 7.240 -6.856 1.00 97.81 93 TYR A CA 1
ATOM 765 C C . TYR A 1 93 ? -5.676 6.567 -7.688 1.00 97.81 93 TYR A C 1
ATOM 767 O O . TYR A 1 93 ? -5.408 6.024 -8.758 1.00 97.81 93 TYR A O 1
ATOM 775 N N . ILE A 1 94 ? -6.924 6.655 -7.221 1.00 98.06 94 ILE A N 1
ATOM 776 C CA . ILE A 1 94 ? -8.115 6.052 -7.849 1.00 98.06 94 ILE A CA 1
ATOM 777 C C . ILE A 1 94 ? -9.117 7.114 -8.328 1.00 98.06 94 ILE A C 1
ATOM 779 O O . ILE A 1 94 ? -10.326 6.886 -8.320 1.00 98.06 94 ILE A O 1
ATOM 783 N N . ASN A 1 95 ? -8.629 8.293 -8.733 1.00 97.56 95 ASN A N 1
ATOM 784 C CA . ASN A 1 95 ? -9.466 9.430 -9.146 1.00 97.56 95 ASN A CA 1
ATOM 785 C C . ASN A 1 95 ? -10.430 9.932 -8.058 1.00 97.56 95 ASN A C 1
ATOM 787 O O . ASN A 1 95 ? -11.523 10.409 -8.362 1.00 97.56 95 ASN A O 1
ATOM 791 N N . ARG A 1 96 ? -10.045 9.843 -6.782 1.00 97.69 96 ARG A N 1
ATOM 792 C CA . ARG A 1 96 ? -10.804 10.452 -5.683 1.00 97.69 96 ARG A CA 1
ATOM 793 C C . ARG A 1 96 ? -10.068 11.682 -5.169 1.00 97.69 96 ARG A C 1
ATOM 795 O O . ARG A 1 96 ? -8.848 11.670 -5.027 1.00 97.69 96 ARG A O 1
ATOM 802 N N . GLY A 1 97 ? -10.802 12.760 -4.926 1.00 94.38 97 GLY A N 1
ATOM 803 C CA . GLY A 1 97 ? -10.221 14.017 -4.475 1.00 94.38 97 GLY A CA 1
ATOM 804 C C . GLY A 1 97 ? -11.260 15.108 -4.256 1.00 94.38 97 GLY A C 1
ATOM 805 O O . GLY A 1 97 ? -12.462 14.859 -4.329 1.00 94.38 97 GLY A O 1
ATOM 806 N N . GLY A 1 98 ? -10.766 16.308 -3.970 1.00 94.94 98 GLY A N 1
ATOM 807 C CA . GLY A 1 98 ? -11.536 17.505 -3.648 1.00 94.94 98 GLY A CA 1
ATOM 808 C C . GLY A 1 98 ? -10.644 18.496 -2.900 1.00 94.94 98 GLY A C 1
ATOM 809 O O . GLY A 1 98 ? -9.424 18.329 -2.874 1.00 94.94 98 GLY A O 1
ATOM 810 N N . THR A 1 99 ? -11.237 19.493 -2.249 1.00 96.00 99 THR A N 1
ATOM 811 C CA . THR A 1 99 ? -10.506 20.427 -1.375 1.00 96.00 99 THR A CA 1
ATOM 812 C C . THR A 1 99 ? -10.238 19.775 -0.015 1.00 96.00 99 THR A C 1
ATOM 814 O O . THR A 1 99 ? -10.849 20.118 0.993 1.00 96.00 99 THR A O 1
ATOM 817 N N . LEU A 1 100 ? -9.369 18.765 -0.010 1.00 94.44 100 LEU A N 1
ATOM 818 C CA . LEU A 1 100 ? -8.980 17.990 1.168 1.00 94.44 100 LEU A CA 1
ATOM 819 C C . LEU A 1 100 ? -7.519 18.278 1.526 1.00 94.44 100 LEU A C 1
ATOM 821 O O . LEU A 1 100 ? -6.709 18.610 0.662 1.00 94.44 100 LEU A O 1
ATOM 825 N N . ASN A 1 101 ? -7.168 18.104 2.800 1.00 93.50 101 ASN A N 1
ATOM 826 C CA . ASN A 1 101 ? -5.766 18.038 3.207 1.00 93.50 101 ASN A CA 1
ATOM 827 C C . ASN A 1 101 ? -5.128 16.705 2.760 1.00 93.50 101 ASN A C 1
ATOM 829 O O . ASN A 1 101 ? -5.800 15.822 2.223 1.00 93.50 101 ASN A O 1
ATOM 833 N N . GLU A 1 102 ? -3.826 16.543 2.999 1.00 93.75 102 GLU A N 1
ATOM 834 C CA . GLU A 1 102 ? -3.074 15.336 2.628 1.00 93.75 102 GLU A CA 1
ATOM 835 C C . GLU A 1 102 ? -3.718 14.044 3.161 1.00 93.75 102 GLU A C 1
ATOM 837 O O . GLU A 1 102 ? -3.978 13.117 2.392 1.00 93.75 102 GLU A O 1
ATOM 842 N N . ALA A 1 103 ? -4.037 14.002 4.458 1.00 94.69 103 ALA A N 1
ATOM 843 C CA . ALA A 1 103 ? -4.635 12.830 5.093 1.00 94.69 103 ALA A CA 1
ATOM 844 C C . ALA A 1 103 ? -6.016 12.496 4.500 1.00 94.69 103 ALA A C 1
ATOM 846 O O . ALA A 1 103 ? -6.320 11.333 4.233 1.00 94.69 103 ALA A O 1
ATOM 847 N N . GLY A 1 104 ? -6.829 13.518 4.219 1.00 95.88 104 GLY A N 1
ATOM 848 C CA . GLY A 1 104 ? -8.111 13.372 3.539 1.00 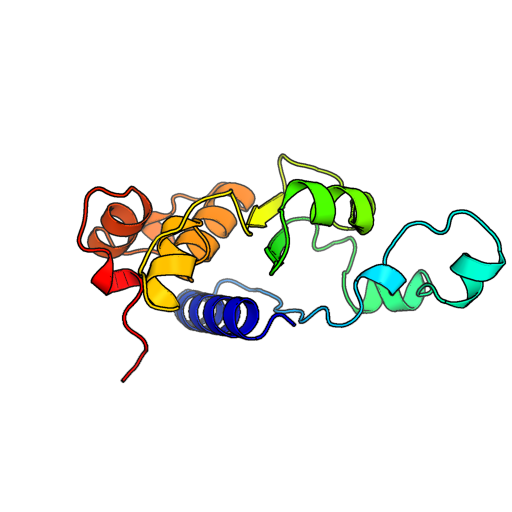95.88 104 GLY A CA 1
ATOM 849 C C . GLY A 1 104 ? -7.958 12.855 2.108 1.00 95.88 104 GLY A C 1
ATOM 850 O O . GLY A 1 104 ? -8.713 11.976 1.696 1.00 95.88 104 GLY A O 1
ATOM 851 N N . MET A 1 105 ? -6.953 13.326 1.361 1.00 96.62 105 MET A N 1
ATOM 852 C CA . MET A 1 105 ? -6.650 12.824 0.016 1.00 96.62 105 MET A CA 1
ATOM 853 C C . MET A 1 105 ? -6.215 11.353 0.033 1.00 96.62 105 MET A C 1
ATOM 855 O O . MET A 1 105 ? -6.673 10.572 -0.806 1.00 96.62 105 MET A O 1
ATOM 859 N N . LEU A 1 106 ? -5.371 10.950 0.987 1.00 97.06 106 LEU A N 1
ATOM 860 C CA . LEU A 1 106 ? -4.962 9.553 1.162 1.00 97.06 106 LEU A CA 1
ATOM 861 C C . LEU A 1 106 ? -6.155 8.671 1.538 1.00 97.06 106 LEU A C 1
ATOM 863 O O . LEU A 1 106 ? -6.352 7.626 0.922 1.00 97.06 106 LEU A O 1
ATOM 867 N N . PHE A 1 107 ? -6.992 9.108 2.479 1.00 97.62 107 PHE A N 1
ATOM 868 C CA . PHE A 1 107 ? -8.211 8.395 2.862 1.00 97.62 107 PHE A CA 1
ATOM 869 C C . PHE A 1 107 ? -9.178 8.235 1.686 1.00 97.62 107 PHE A C 1
ATOM 871 O O . PHE A 1 107 ? -9.620 7.124 1.399 1.00 97.62 107 PHE A O 1
ATOM 878 N N . ALA A 1 108 ? -9.454 9.314 0.948 1.00 97.56 108 ALA A N 1
ATOM 879 C CA . ALA A 1 108 ? -10.352 9.291 -0.205 1.00 97.56 108 ALA A CA 1
ATOM 880 C C . ALA A 1 108 ? -9.879 8.312 -1.293 1.00 97.56 108 ALA A C 1
ATOM 882 O O . ALA A 1 108 ? -10.699 7.701 -1.978 1.00 97.56 108 ALA A O 1
ATOM 883 N N . ASN A 1 109 ? -8.561 8.131 -1.429 1.00 98.00 109 ASN A N 1
ATOM 884 C CA . ASN A 1 109 ? -7.955 7.166 -2.345 1.00 98.00 109 ASN A CA 1
ATOM 885 C C . ASN A 1 109 ? -7.681 5.791 -1.710 1.00 98.00 109 ASN A C 1
ATOM 887 O O . ASN A 1 109 ? -6.993 4.974 -2.317 1.00 98.00 109 ASN A O 1
ATOM 891 N N . ARG A 1 110 ? -8.212 5.510 -0.510 1.00 98.19 110 ARG A N 1
ATOM 892 C CA . ARG A 1 110 ? -8.011 4.247 0.224 1.00 98.19 110 ARG A CA 1
ATOM 893 C C . ARG A 1 110 ? -6.533 3.902 0.436 1.00 98.19 110 ARG A C 1
ATOM 895 O O . ARG A 1 110 ? -6.119 2.758 0.290 1.00 98.19 110 ARG A O 1
ATOM 902 N N . CYS A 1 111 ? -5.729 4.915 0.739 1.00 97.88 111 CYS A N 1
ATOM 903 C CA . CYS A 1 111 ? -4.273 4.838 0.870 1.00 97.88 111 CYS A CA 1
ATOM 904 C C . CYS A 1 111 ? -3.766 5.187 2.275 1.00 97.88 111 CY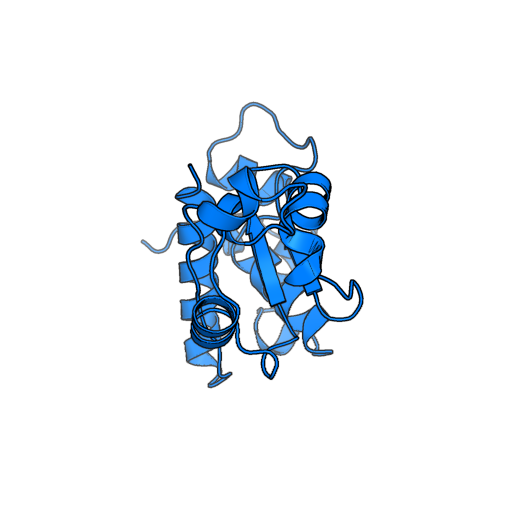S A C 1
ATOM 906 O O . CYS A 1 111 ? -2.568 5.409 2.430 1.00 97.88 111 CYS A O 1
ATOM 908 N N . SER A 1 112 ? -4.643 5.263 3.282 1.00 97.81 112 SER A N 1
ATOM 909 C CA . SER A 1 112 ? -4.179 5.416 4.665 1.00 97.81 112 SER A CA 1
ATOM 910 C C . SER A 1 112 ? -3.596 4.111 5.216 1.00 97.81 112 SER A C 1
ATOM 912 O O . SER A 1 112 ? -3.823 3.030 4.665 1.00 97.81 112 SER A O 1
ATOM 914 N N . TRP A 1 113 ? -2.888 4.192 6.338 1.00 97.81 113 TRP A N 1
ATOM 915 C CA . TRP A 1 113 ? -2.288 3.051 7.022 1.00 97.81 113 TRP A CA 1
ATOM 916 C C . TRP A 1 113 ? -3.326 1.968 7.357 1.00 97.81 113 TRP A C 1
ATOM 918 O O . TRP A 1 113 ? -3.047 0.783 7.190 1.00 97.81 113 TRP A O 1
ATOM 928 N N . GLY A 1 114 ? -4.551 2.357 7.732 1.00 97.94 114 GLY A N 1
ATOM 929 C CA . GLY A 1 114 ? -5.646 1.419 8.002 1.00 97.94 114 GLY A CA 1
ATOM 930 C C . GLY A 1 114 ? -6.075 0.650 6.750 1.00 97.94 114 GLY A C 1
ATOM 931 O O . GLY A 1 114 ? -6.245 -0.567 6.790 1.00 97.94 114 GLY A O 1
ATOM 932 N N . HIS A 1 115 ? -6.157 1.333 5.603 1.00 98.62 115 HIS A N 1
ATOM 933 C CA . HIS A 1 115 ? -6.432 0.679 4.320 1.00 98.62 115 HIS A CA 1
ATOM 934 C C . HIS A 1 115 ? -5.288 -0.252 3.896 1.00 98.62 115 HIS A C 1
ATOM 936 O O . HIS A 1 115 ? -5.539 -1.324 3.346 1.00 98.62 115 HIS A O 1
ATOM 942 N N . ALA A 1 116 ? -4.036 0.124 4.179 1.00 98.31 116 ALA A N 1
ATOM 943 C CA . ALA A 1 116 ? -2.882 -0.732 3.931 1.00 98.31 116 ALA A CA 1
ATOM 944 C C . ALA A 1 116 ? -2.937 -2.017 4.775 1.00 98.31 116 ALA A C 1
ATOM 946 O O . ALA A 1 116 ? -2.708 -3.098 4.237 1.00 98.31 116 ALA A O 1
ATOM 947 N N . LEU A 1 117 ? -3.305 -1.931 6.060 1.00 97.81 117 LEU A N 1
ATOM 948 C CA . LEU A 1 117 ? -3.486 -3.110 6.917 1.00 97.81 117 LEU A CA 1
ATOM 949 C C . LEU A 1 117 ? -4.641 -3.997 6.466 1.00 97.81 117 LEU A C 1
ATOM 951 O O . LEU A 1 117 ? -4.476 -5.214 6.423 1.00 97.81 117 LEU A O 1
ATOM 955 N N . ALA A 1 118 ? -5.772 -3.410 6.073 1.00 98.31 118 ALA A N 1
ATOM 956 C CA . ALA A 1 118 ? -6.883 -4.170 5.512 1.00 98.31 118 ALA A CA 1
ATOM 957 C C . ALA A 1 118 ? -6.462 -4.926 4.238 1.00 98.31 118 ALA A C 1
ATOM 959 O O . ALA A 1 118 ? -6.756 -6.111 4.099 1.00 98.31 118 ALA A O 1
ATOM 960 N N . ALA A 1 119 ? -5.695 -4.283 3.349 1.00 98.19 119 ALA A N 1
ATOM 961 C CA . ALA A 1 119 ? -5.139 -4.932 2.162 1.00 98.19 119 ALA A CA 1
ATOM 962 C C . ALA A 1 119 ? -4.117 -6.029 2.509 1.00 98.19 119 ALA A C 1
ATOM 964 O O . ALA A 1 119 ? -4.064 -7.060 1.837 1.00 98.19 119 ALA A O 1
ATOM 965 N N . CYS A 1 120 ? -3.307 -5.838 3.555 1.00 97.25 120 CYS A N 1
ATOM 966 C CA . CYS A 1 120 ? -2.412 -6.881 4.051 1.00 97.25 120 CYS A CA 1
ATOM 967 C C . CYS A 1 120 ? -3.215 -8.080 4.581 1.00 97.25 120 CYS A C 1
ATOM 969 O O . CYS A 1 120 ? -2.826 -9.214 4.317 1.00 97.25 120 CYS A O 1
ATOM 971 N N . ALA A 1 121 ? -4.317 -7.843 5.302 1.00 96.69 121 ALA A N 1
ATOM 972 C CA . ALA A 1 121 ? -5.132 -8.900 5.897 1.00 96.69 121 ALA A CA 1
ATOM 973 C C . ALA A 1 121 ? -5.797 -9.727 4.793 1.00 96.69 121 ALA A C 1
ATOM 975 O O . ALA A 1 121 ? -5.702 -10.950 4.798 1.00 96.69 121 ALA A O 1
ATOM 976 N N . GLU A 1 122 ? -6.330 -9.047 3.775 1.00 96.50 122 GLU A N 1
ATOM 977 C CA . GLU A 1 122 ? -6.881 -9.667 2.570 1.00 96.50 122 GLU A CA 1
ATOM 978 C C . GLU A 1 122 ? -5.851 -10.555 1.850 1.00 96.50 122 GLU A C 1
ATOM 980 O O . GLU A 1 122 ? -6.128 -11.710 1.542 1.00 96.50 122 GLU A O 1
ATOM 985 N N . VAL A 1 123 ? -4.630 -10.058 1.617 1.00 96.12 123 VAL A N 1
ATOM 986 C CA . VAL A 1 123 ? -3.561 -10.830 0.950 1.00 96.12 123 VAL A CA 1
ATOM 987 C C . VAL A 1 123 ? -3.066 -12.011 1.801 1.00 96.12 123 VAL A C 1
ATOM 989 O O . VAL A 1 123 ? -2.572 -13.011 1.267 1.00 96.12 123 VAL A O 1
ATOM 992 N N . MET A 1 124 ? -3.168 -11.901 3.123 1.00 94.25 124 MET A N 1
ATOM 993 C CA . MET A 1 124 ? -2.790 -12.946 4.073 1.00 94.25 124 MET A CA 1
ATOM 994 C C . MET A 1 124 ? -3.919 -13.941 4.365 1.00 94.25 124 MET A C 1
ATOM 996 O O . MET A 1 124 ? -3.656 -14.897 5.090 1.00 94.25 124 MET A O 1
ATOM 1000 N N . ASP A 1 125 ? -5.112 -13.745 3.793 1.00 94.62 125 ASP A N 1
ATOM 1001 C CA . ASP A 1 125 ? -6.322 -14.522 4.091 1.00 94.62 125 ASP A CA 1
ATOM 1002 C C . ASP A 1 125 ? -6.651 -14.530 5.596 1.00 94.62 125 ASP A C 1
ATOM 1004 O O . ASP A 1 125 ? -6.896 -15.563 6.219 1.00 94.62 125 ASP A O 1
ATOM 1008 N N . LYS A 1 126 ? -6.570 -13.343 6.209 1.00 95.06 126 LYS A N 1
ATOM 1009 C CA . LYS A 1 126 ? -6.838 -13.105 7.630 1.00 95.06 126 LYS A CA 1
ATOM 1010 C C . LYS A 1 126 ? -8.008 -12.141 7.811 1.00 95.06 126 LYS A C 1
ATOM 1012 O O . LYS A 1 126 ? -8.158 -11.207 7.018 1.00 95.06 126 LYS A O 1
ATOM 1017 N N . PRO A 1 127 ? -8.810 -12.292 8.877 1.00 96.00 127 PRO A N 1
ATOM 1018 C CA . PRO A 1 127 ? -9.792 -11.282 9.236 1.00 96.00 127 PRO A CA 1
ATOM 1019 C C . PRO A 1 127 ? -9.082 -9.959 9.585 1.00 96.00 127 PRO A C 1
ATOM 1021 O O . PRO A 1 127 ? -8.169 -9.952 10.413 1.00 96.00 127 PRO A O 1
ATOM 1024 N N . PRO A 1 128 ? -9.505 -8.811 9.020 1.00 95.69 128 PRO A N 1
ATOM 1025 C CA . PRO A 1 128 ? -8.858 -7.521 9.281 1.00 95.69 128 PRO A CA 1
ATOM 1026 C C . PRO A 1 128 ? -8.944 -7.099 10.755 1.00 95.69 128 PRO A C 1
ATOM 1028 O O . PRO A 1 128 ? -8.095 -6.345 11.223 1.00 95.69 128 PRO A O 1
ATOM 1031 N N . GLY A 1 129 ? -9.920 -7.638 11.496 1.00 95.31 129 GLY A N 1
ATOM 1032 C CA . GLY A 1 129 ? -10.069 -7.454 12.940 1.00 95.31 129 GLY A CA 1
ATOM 1033 C C . GLY A 1 129 ? -8.905 -7.988 13.787 1.00 95.31 129 GLY A C 1
ATOM 1034 O O . GLY A 1 129 ? -8.814 -7.642 14.959 1.00 95.31 129 GLY A O 1
ATOM 1035 N N . GLU A 1 130 ? -7.998 -8.798 13.224 1.00 94.44 130 GLU A N 1
ATOM 1036 C CA . GLU A 1 130 ? -6.749 -9.171 13.910 1.00 94.44 130 GLU A CA 1
ATOM 1037 C C . GLU A 1 130 ? -5.802 -7.978 14.090 1.00 94.44 130 GLU A C 1
ATOM 1039 O O . GLU A 1 130 ? -4.999 -7.973 15.022 1.00 94.44 130 GLU A O 1
ATOM 1044 N N . TRP A 1 131 ? -5.866 -6.982 13.199 1.00 95.50 131 TRP A N 1
ATOM 1045 C CA . TRP A 1 131 ? -4.924 -5.854 13.167 1.00 95.50 131 TRP A CA 1
ATOM 1046 C C . TRP A 1 131 ? -5.594 -4.485 13.257 1.00 95.50 131 TRP A C 1
ATOM 1048 O O . TRP A 1 131 ? -4.915 -3.484 13.477 1.00 95.50 131 TRP A O 1
ATOM 1058 N N . LEU A 1 132 ? -6.910 -4.433 13.068 1.00 96.62 132 LEU A N 1
ATOM 1059 C CA . LEU A 1 132 ? -7.724 -3.231 13.170 1.00 96.62 132 LEU A CA 1
ATOM 1060 C C . LEU A 1 132 ? -8.765 -3.434 14.268 1.00 96.62 132 LEU A C 1
ATOM 1062 O O . LEU A 1 132 ? -9.502 -4.417 14.273 1.00 96.62 132 LEU A O 1
ATOM 1066 N N . SER A 1 133 ? -8.873 -2.470 15.172 1.00 96.81 133 SER A N 1
ATOM 1067 C CA . SER A 1 133 ? -10.007 -2.364 16.085 1.00 96.81 133 SER A CA 1
ATOM 1068 C C . SER A 1 133 ? -11.315 -2.177 15.311 1.00 96.81 133 SER A C 1
ATOM 1070 O O . SER A 1 133 ? -11.327 -1.737 14.159 1.00 96.81 133 SER A O 1
ATOM 1072 N N . SER A 1 134 ? -12.449 -2.428 15.967 1.00 97.75 134 SER A N 1
ATOM 1073 C CA . SER A 1 134 ? -13.770 -2.235 15.358 1.00 97.75 134 SER A CA 1
ATOM 1074 C C . SER A 1 134 ? -13.987 -0.811 14.830 1.00 97.75 134 SER A C 1
ATOM 1076 O O . SER A 1 134 ? -14.631 -0.634 13.798 1.00 97.75 134 SER A O 1
ATOM 1078 N N . ALA A 1 135 ? -13.435 0.206 15.505 1.00 97.75 135 ALA A N 1
ATOM 1079 C CA . ALA A 1 135 ? -13.536 1.600 15.074 1.00 97.75 135 ALA A CA 1
ATOM 1080 C C . ALA A 1 135 ? -12.673 1.883 13.833 1.00 97.75 135 ALA A C 1
ATOM 1082 O O . ALA A 1 135 ? -13.145 2.513 12.887 1.00 97.75 135 ALA A O 1
ATOM 1083 N N . GLU A 1 136 ? -11.434 1.382 13.809 1.00 97.69 136 GLU A N 1
ATOM 1084 C CA . GLU A 1 136 ? -10.530 1.519 12.660 1.00 97.69 136 GLU A CA 1
ATOM 1085 C C . GLU A 1 136 ? -11.073 0.774 11.435 1.00 97.69 136 GLU A C 1
ATOM 1087 O O . GLU A 1 136 ? -11.075 1.323 10.333 1.00 97.69 136 GLU A O 1
ATOM 1092 N N . LEU A 1 137 ? -11.610 -0.435 11.625 1.00 98.06 137 LEU A N 1
ATOM 1093 C CA . LEU A 1 137 ? -12.247 -1.200 10.557 1.00 98.06 137 LEU A CA 1
ATOM 1094 C C . LEU A 1 137 ? -13.489 -0.480 10.015 1.00 98.06 137 LEU A C 1
ATOM 1096 O O . LEU A 1 137 ? -13.610 -0.307 8.804 1.00 98.06 137 LEU A O 1
ATOM 1100 N N . ALA A 1 138 ? -14.360 0.034 10.888 1.00 98.25 138 ALA A N 1
ATOM 1101 C CA . ALA A 1 138 ? -15.515 0.818 10.456 1.00 98.25 138 ALA A CA 1
ATOM 1102 C C . ALA A 1 138 ? -15.103 2.065 9.653 1.00 98.25 138 ALA A C 1
ATOM 1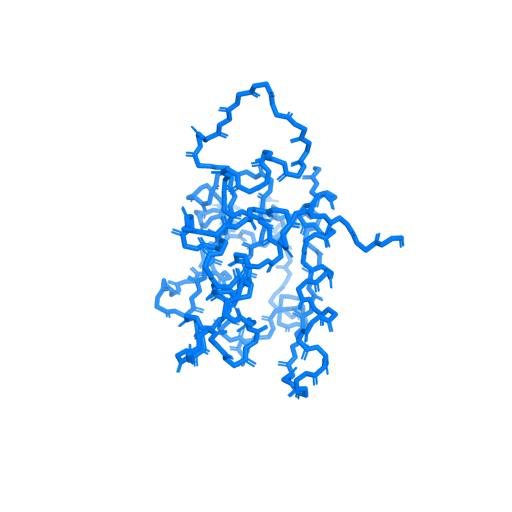104 O O . ALA A 1 138 ? -15.779 2.420 8.684 1.00 98.25 138 ALA A O 1
ATOM 1105 N N . ALA A 1 139 ? -13.995 2.720 10.015 1.00 98.12 139 ALA A N 1
ATOM 1106 C CA . ALA A 1 139 ? -13.451 3.848 9.262 1.00 98.12 139 ALA A CA 1
ATOM 1107 C C . ALA A 1 139 ? -12.924 3.430 7.877 1.00 98.12 139 ALA A C 1
ATOM 1109 O O . ALA A 1 139 ? -13.235 4.099 6.891 1.00 98.12 139 ALA A O 1
ATOM 1110 N N . VAL A 1 140 ? -12.200 2.307 7.7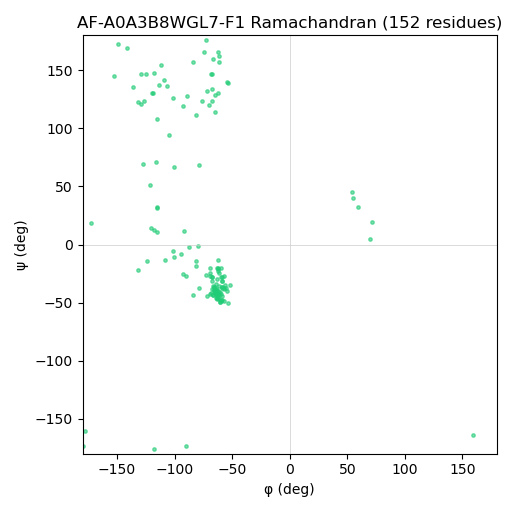75 1.00 98.19 140 VAL A N 1
ATOM 1111 C CA . VAL A 1 140 ? -11.755 1.722 6.489 1.00 98.19 140 VAL A CA 1
ATOM 1112 C C . VAL A 1 140 ? -12.947 1.400 5.581 1.00 98.19 140 VAL A C 1
ATOM 1114 O O . VAL A 1 140 ? -12.896 1.604 4.369 1.00 98.19 140 VAL A O 1
ATOM 1117 N N . GLU A 1 141 ? -14.047 0.927 6.162 1.00 97.38 141 GLU A N 1
ATOM 1118 C CA . GLU A 1 141 ? -15.277 0.575 5.445 1.00 97.38 141 GLU A CA 1
ATOM 1119 C C . GLU A 1 141 ? -16.146 1.796 5.091 1.00 97.38 141 GLU A C 1
ATOM 1121 O O . GLU A 1 141 ? -17.196 1.647 4.465 1.00 97.38 141 GLU A O 1
ATOM 1126 N N . GLY A 1 142 ? -15.731 3.007 5.481 1.00 96.06 142 GLY A N 1
ATOM 1127 C CA . GLY A 1 142 ? -16.472 4.246 5.236 1.00 96.06 142 GLY A CA 1
ATOM 1128 C C . GLY A 1 142 ? -17.743 4.395 6.078 1.00 96.06 142 GLY A C 1
ATOM 1129 O O . GLY A 1 142 ? -18.628 5.165 5.714 1.00 96.06 142 GLY A O 1
ATOM 1130 N N . ARG A 1 143 ? -17.850 3.650 7.185 1.00 96.94 143 ARG A N 1
ATOM 1131 C CA . ARG A 1 143 ? -18.995 3.657 8.114 1.00 96.94 143 ARG A CA 1
ATOM 1132 C C . ARG A 1 143 ? -18.699 4.315 9.468 1.00 96.94 143 ARG A C 1
ATOM 1134 O O . ARG A 1 143 ? -19.631 4.549 10.229 1.00 96.94 143 ARG A O 1
ATOM 1141 N N . GLY A 1 144 ? -17.430 4.567 9.788 1.00 95.62 144 GLY A N 1
ATOM 1142 C CA . GLY A 1 144 ? -16.969 5.159 11.051 1.00 95.62 144 GLY A CA 1
ATOM 1143 C C . GLY A 1 144 ? -16.258 6.503 10.870 1.00 95.62 144 GLY A C 1
ATOM 1144 O O . GLY A 1 144 ? -16.169 7.013 9.756 1.00 95.62 144 GLY A O 1
ATOM 1145 N N . ASP A 1 145 ? -15.735 7.065 11.967 1.00 96.56 145 ASP A N 1
ATOM 1146 C CA . ASP A 1 145 ? -14.951 8.312 11.953 1.00 96.56 145 ASP A CA 1
ATOM 1147 C C . ASP A 1 145 ? -13.635 8.119 11.174 1.00 96.56 145 ASP A C 1
ATOM 1149 O O . ASP A 1 145 ? -12.753 7.408 11.661 1.00 96.56 145 ASP A O 1
ATOM 1153 N N . PRO A 1 146 ? -13.430 8.779 10.015 1.00 95.69 146 PRO A N 1
ATOM 1154 C CA . PRO A 1 146 ? -12.166 8.714 9.279 1.00 95.69 146 PRO A CA 1
ATOM 1155 C C . PRO A 1 146 ? -10.964 9.155 10.118 1.00 95.69 146 PRO A C 1
ATOM 1157 O O . PRO A 1 146 ? -9.840 8.709 9.879 1.00 95.69 146 PRO A O 1
ATOM 1160 N N . GLY A 1 147 ? -11.190 10.020 11.114 1.00 95.69 147 GLY A N 1
ATOM 1161 C CA . GLY A 1 147 ? -10.188 10.542 12.034 1.00 95.69 147 GLY A CA 1
ATOM 1162 C C . GLY A 1 147 ? -9.346 9.456 12.698 1.00 95.69 147 GLY A C 1
ATOM 1163 O O . GLY A 1 147 ? -8.150 9.654 12.888 1.00 95.69 147 GLY A O 1
ATOM 1164 N N . VAL A 1 148 ? -9.925 8.292 12.994 1.00 96.00 148 VAL A N 1
ATOM 1165 C CA . VAL A 1 148 ? -9.206 7.215 13.694 1.00 96.00 148 VAL A CA 1
ATOM 1166 C C . VAL A 1 148 ? -8.110 6.562 12.841 1.00 96.00 148 VAL A C 1
ATOM 1168 O O . VAL A 1 148 ? -7.188 5.985 13.400 1.00 96.00 148 VAL A O 1
ATOM 1171 N N . ILE A 1 149 ? -8.159 6.695 11.506 1.00 95.88 149 ILE A N 1
ATOM 1172 C CA . ILE A 1 149 ? -7.121 6.192 10.582 1.00 95.88 149 ILE A CA 1
ATOM 1173 C C . ILE A 1 149 ? -6.471 7.295 9.732 1.00 95.88 149 ILE A C 1
ATOM 1175 O O . ILE A 1 149 ? -5.825 7.000 8.726 1.00 95.88 149 ILE A O 1
ATOM 1179 N N . THR A 1 150 ? -6.670 8.564 10.097 1.00 93.81 150 THR A N 1
ATOM 1180 C CA . THR A 1 150 ? -6.127 9.734 9.373 1.00 93.81 150 THR A CA 1
ATOM 1181 C C . THR A 1 150 ? -5.447 10.754 10.273 1.00 93.81 150 THR A C 1
ATOM 1183 O O . THR A 1 150 ? -4.616 11.524 9.789 1.00 93.81 150 THR A O 1
ATOM 1186 N N . ARG A 1 151 ? -5.756 10.772 11.575 1.00 79.50 151 ARG A N 1
ATOM 1187 C CA . ARG A 1 151 ? -4.988 11.555 12.543 1.00 79.50 151 ARG A CA 1
ATOM 1188 C C . ARG A 1 151 ? -3.575 10.973 12.603 1.00 79.50 151 ARG A C 1
ATOM 1190 O O . ARG A 1 151 ? -3.404 9.762 12.728 1.00 79.50 151 ARG A O 1
ATOM 1197 N N . GLY A 1 152 ? -2.568 11.833 12.461 1.00 58.81 152 GLY A N 1
ATOM 1198 C CA . GLY A 1 152 ? -1.192 11.435 12.741 1.00 58.81 152 GLY A CA 1
ATOM 1199 C C . GLY A 1 152 ? -1.049 11.026 14.206 1.00 58.81 152 GLY A C 1
ATOM 1200 O O . GLY A 1 152 ? -1.850 11.450 15.043 1.00 58.81 152 GLY A O 1
ATOM 1201 N N . LEU A 1 153 ? -0.032 10.217 14.514 1.00 43.44 153 LEU A N 1
ATOM 1202 C CA . LEU A 1 153 ? 0.447 10.145 15.893 1.00 43.44 153 LEU A CA 1
ATOM 1203 C C . LEU A 1 153 ? 0.783 11.579 16.350 1.00 43.44 153 LEU A C 1
ATOM 1205 O O . LEU A 1 153 ? 1.260 12.354 15.511 1.00 43.44 153 LEU A O 1
ATOM 1209 N N . PRO A 1 154 ? 0.458 11.945 17.602 1.00 41.12 154 PRO A N 1
ATOM 1210 C CA . PRO A 1 154 ? 0.791 13.257 18.147 1.00 41.12 154 PRO A CA 1
ATOM 1211 C C . PRO A 1 154 ? 2.281 13.587 18.007 1.00 41.12 154 PRO A C 1
ATOM 1213 O O . PRO A 1 154 ? 3.109 12.646 18.027 1.00 41.12 154 PRO A O 1
#

Foldseek 3Di:
DCVLLVQQQVVLVVLVVVLVDDDDDDDDPCLQQQFDDPDPVSVVSHDDPVVCCVRQNPVPLQEEAEDQDDQVVSCNRNCVNNVDPQRYYYFYAPPFDDPDDSLVNCLRSLSGSLSRLVRSCSNVVHDSCSRDPPQSVCLSVVNHDVCVRRPDDD

InterPro domains:
  IPR009014 Transketolase C-terminal/Pyruvate-ferredoxin oxidoreductase domain II [G3DSA:3.40.50.920] (1-141)

Nearest PDB structures (foldseek):
  3ahi-assembly1_A-2  TM=6.711E-01  e=1.844E-01  Bifidobacterium breve
  3ahc-assembly1_A  TM=6.700E-01  e=2.171E-01  Bifidobacterium breve
  7c8h-assembly1_E  TM=6.287E-01  e=3.178E-01  Bifidobacterium longum

Organism: Marinobacter nauticus (NCBI:txid2743)

Mean predicted aligned error: 3.29 Å

Radius of gyration: 16.18 Å; Cα contacts (8 Å, |Δi|>4): 199; chains: 1; bounding box: 41×37×43 Å